Protein AF-A0A3G1LSN2-F1 (afdb_monomer)

Organism: NCBI:txid155295

pLDDT: mean 94.4, std 4.69, range [70.81, 98.75]

Secondary structure (DSSP, 8-state):
--EEEEETTBSTTBSPTT-TT-GGG--EEE-----HHHHHH---HHHHHHHHH-EEEPPTTTHHHHHHHHHHHHHHTT--EEEEE-GGGGGGG-TTTT-HHHHHHHHHHHHHHHHHHH-TT--EEE-S--SHHHH-

Mean predicted aligned error: 3.01 Å

Solvent-accessible surface area (backbone atoms only — not comparable to full-atom values): 7344 Å² total; per-residue (Å²): 137,46,69,48,78,38,29,65,54,48,39,98,55,26,40,71,53,83,37,92,94,48,58,85,34,53,30,39,78,42,55,52,54,80,50,74,70,49,56,75,75,58,75,49,72,68,58,55,48,31,46,72,72,30,28,13,38,49,32,64,95,28,39,37,59,54,44,33,55,54,39,44,52,42,32,74,72,69,39,46,28,35,35,40,25,62,42,34,57,45,59,30,54,12,78,97,47,79,32,34,66,49,40,43,51,40,50,50,54,24,47,53,53,24,35,63,71,44,18,94,81,51,34,67,42,87,32,61,66,78,30,71,82,70,76,106

Nearest PDB structures (foldseek):
  7exh-assembly2_A  TM=9.481E-01  e=7.515E-17  Arabidopsis thaliana
  7exr-assembly1_B  TM=9.492E-01  e=7.515E-17  Arabidopsis thaliana
  7exg-assembly1_B  TM=9.430E-01  e=1.987E-16  Arabidopsis thaliana
  7exf-assembly1_B  TM=9.464E-01  e=3.560E-16  Arabidopsis thaliana
  7exf-assembly2_A  TM=9.489E-01  e=1.920E-15  Arabidopsis thaliana

Radius of gyration: 14.69 Å; Cα contacts (8 Å, |Δi|>4): 225; chains: 1; bounding box: 40×30×38 Å

Foldseek 3Di:
DAAAEAELQGHLQHDDPPDPPCVQQVWDFFAFDDDPVCCVPPDDPSNVVCNVPGGGHRQLVRLLVVLLVVLQVCLVVVHQYYEYEPLQRLQRRQPPQVHSLRSSVSSVVSNQVSLVVRHVVSHYHYYPQPHPNSVD

InterPro domains:
  IPR008811 Glycosyl hydrolases 36 [PF05691] (2-136)
  IPR008811 Glycosyl hydrolases 36 [PTHR31268] (2-136)
  IPR017853 Glycoside hydrolase superfamily [SSF51445] (2-134)

Structure (mmCIF, N/CA/C/O backbone):
data_AF-A0A3G1LSN2-F1
#
_entry.id   AF-A0A3G1LSN2-F1
#
loop_
_atom_site.group_PDB
_atom_site.id
_atom_site.type_symbol
_atom_site.label_atom_id
_atom_site.label_alt_id
_atom_site.label_comp_id
_atom_site.label_asym_id
_atom_site.label_entity_id
_atom_site.label_seq_id
_atom_site.pdbx_PDB_ins_code
_atom_site.Cartn_x
_atom_site.Cartn_y
_atom_site.Cartn_z
_atom_site.occupancy
_atom_site.B_iso_or_equiv
_atom_site.auth_seq_id
_atom_site.auth_comp_id
_atom_site.auth_asym_id
_atom_site.auth_atom_id
_atom_site.pdbx_PDB_model_num
ATOM 1 N N . PHE A 1 1 ? -3.884 1.947 23.517 1.00 87.81 1 PHE A N 1
ATOM 2 C CA . PHE A 1 1 ? -3.630 2.132 22.086 1.00 87.81 1 PHE A CA 1
ATOM 3 C C . PHE A 1 1 ? -3.075 0.852 21.486 1.00 87.81 1 PHE A C 1
ATOM 5 O O . PHE A 1 1 ? -2.044 0.370 21.947 1.00 87.81 1 PHE A O 1
ATOM 12 N N . VAL A 1 2 ? -3.776 0.294 20.505 1.00 97.19 2 VAL A N 1
ATOM 13 C CA . VAL A 1 2 ? -3.428 -0.903 19.737 1.00 97.19 2 VAL A CA 1
ATOM 14 C C . VAL A 1 2 ? -3.165 -0.477 18.300 1.00 97.19 2 VAL A C 1
ATOM 16 O O . VAL A 1 2 ? -4.030 0.114 17.661 1.00 97.19 2 VAL A O 1
ATOM 19 N N . TYR A 1 3 ? -1.966 -0.776 17.802 1.00 98.31 3 TYR A N 1
ATOM 20 C CA . TYR A 1 3 ? -1.557 -0.469 16.433 1.00 98.31 3 TYR A CA 1
ATOM 21 C C . TYR A 1 3 ? -1.280 -1.763 15.678 1.00 98.31 3 TYR A C 1
ATOM 23 O O . TYR A 1 3 ? -0.638 -2.669 16.213 1.00 98.31 3 TYR A O 1
ATOM 31 N N . VAL A 1 4 ? -1.735 -1.836 14.429 1.00 98.19 4 VAL A N 1
ATOM 32 C CA . VAL A 1 4 ? -1.519 -3.003 13.562 1.00 98.19 4 VAL A CA 1
ATOM 33 C C . VAL A 1 4 ? -0.529 -2.671 12.455 1.00 98.19 4 VAL A C 1
ATOM 35 O O . VAL A 1 4 ? -0.559 -1.598 11.859 1.00 98.19 4 VAL A O 1
ATOM 38 N N . TRP A 1 5 ? 0.377 -3.606 12.193 1.00 98.12 5 TRP A N 1
ATOM 39 C CA . TRP A 1 5 ? 1.383 -3.481 11.149 1.00 98.12 5 TRP A CA 1
ATOM 40 C C . TRP A 1 5 ? 0.830 -3.902 9.785 1.00 98.12 5 TRP A C 1
ATOM 42 O O . TRP A 1 5 ? 0.158 -4.929 9.682 1.00 98.12 5 TRP A O 1
ATOM 52 N N . HIS A 1 6 ? 1.180 -3.163 8.736 1.00 98.19 6 HIS A N 1
ATOM 53 C CA . HIS A 1 6 ? 1.097 -3.636 7.356 1.00 98.19 6 HIS A CA 1
ATOM 54 C C . HIS A 1 6 ? 2.201 -2.995 6.500 1.00 98.19 6 HIS A C 1
ATOM 56 O O . HIS A 1 6 ? 2.739 -1.943 6.846 1.00 98.19 6 HIS A O 1
ATOM 62 N N . ALA A 1 7 ? 2.538 -3.613 5.367 1.00 97.56 7 ALA A N 1
ATOM 63 C CA . ALA A 1 7 ? 3.430 -2.993 4.387 1.00 97.56 7 ALA A CA 1
ATOM 64 C C . ALA A 1 7 ? 2.651 -1.973 3.542 1.00 97.56 7 ALA A C 1
ATOM 66 O O . ALA A 1 7 ? 1.434 -2.100 3.382 1.00 97.56 7 ALA A O 1
ATOM 67 N N . LEU A 1 8 ? 3.329 -0.994 2.940 1.00 97.12 8 LEU A N 1
ATOM 68 C CA . LEU A 1 8 ? 2.676 -0.004 2.077 1.00 97.12 8 LEU A CA 1
ATOM 69 C C . LEU A 1 8 ? 1.890 -0.677 0.939 1.00 97.12 8 LEU A C 1
ATOM 71 O O . LEU A 1 8 ? 0.746 -0.321 0.683 1.00 97.12 8 LEU A O 1
ATOM 75 N N . ALA A 1 9 ? 2.444 -1.715 0.314 1.00 95.75 9 ALA A N 1
ATOM 76 C CA . ALA A 1 9 ? 1.768 -2.469 -0.746 1.00 95.75 9 ALA A CA 1
ATOM 77 C C . ALA A 1 9 ? 0.694 -3.467 -0.250 1.00 95.75 9 ALA A C 1
ATOM 79 O O . ALA A 1 9 ? 0.133 -4.206 -1.055 1.00 95.75 9 ALA A O 1
ATOM 80 N N . GLY A 1 10 ? 0.415 -3.523 1.056 1.00 94.31 10 GLY A N 1
ATOM 81 C CA . GLY A 1 10 ? -0.469 -4.498 1.699 1.00 94.31 10 GLY A CA 1
ATOM 82 C C . GLY A 1 10 ? 0.305 -5.403 2.656 1.00 94.31 10 GLY A C 1
ATOM 83 O O . GLY A 1 10 ? 0.407 -5.113 3.844 1.00 94.31 10 GLY A O 1
ATOM 84 N N . TYR A 1 11 ? 0.893 -6.485 2.149 1.00 93.75 11 TYR A N 1
ATOM 85 C CA . TYR A 1 11 ? 1.838 -7.330 2.897 1.00 93.75 11 TYR A CA 1
ATOM 86 C C . TYR A 1 11 ? 3.191 -7.381 2.171 1.00 93.75 11 TYR A C 1
ATOM 88 O O . TYR A 1 11 ? 3.369 -6.689 1.170 1.00 93.75 11 TYR A O 1
ATOM 96 N N . TRP A 1 12 ? 4.144 -8.197 2.633 1.00 93.00 12 TRP A N 1
ATOM 97 C CA . TRP A 1 12 ? 5.486 -8.298 2.032 1.00 93.00 12 TRP A CA 1
ATOM 98 C C . TRP A 1 12 ? 5.483 -8.520 0.509 1.00 93.00 12 TRP A C 1
ATOM 100 O O . TRP A 1 12 ? 6.280 -7.915 -0.196 1.00 93.00 12 TRP A O 1
ATOM 110 N N . GLY A 1 13 ? 4.568 -9.353 0.002 1.00 94.50 13 GLY A N 1
ATOM 111 C CA . GLY A 1 13 ? 4.394 -9.612 -1.436 1.00 94.50 13 GLY A CA 1
ATOM 112 C C . GLY A 1 13 ? 3.288 -8.787 -2.102 1.00 94.50 13 GLY A C 1
ATOM 113 O O . GLY A 1 13 ? 2.932 -9.059 -3.246 1.00 94.50 13 GLY A O 1
ATOM 114 N N . GLY A 1 14 ? 2.710 -7.816 -1.396 1.00 96.00 14 GLY A N 1
ATOM 115 C CA . GLY A 1 14 ? 1.574 -7.030 -1.866 1.00 96.00 14 GLY A CA 1
ATOM 116 C C . GLY A 1 14 ? 0.233 -7.776 -1.848 1.00 96.00 14 GLY A C 1
ATOM 117 O O . GLY A 1 14 ? 0.033 -8.718 -1.077 1.00 96.00 14 GLY A O 1
ATOM 118 N N . VAL A 1 15 ? -0.705 -7.330 -2.686 1.00 96.81 15 VAL A N 1
ATOM 119 C CA . VAL A 1 15 ? -2.056 -7.898 -2.821 1.00 96.81 15 VAL A CA 1
ATOM 120 C C . VAL A 1 15 ? -2.088 -8.894 -3.973 1.00 96.81 15 VAL A C 1
ATOM 122 O O . VAL A 1 15 ? -1.805 -8.538 -5.116 1.00 96.81 15 VAL A O 1
ATOM 125 N N . LYS A 1 16 ? -2.478 -10.140 -3.687 1.00 95.44 16 LYS A N 1
ATOM 126 C CA . LYS A 1 16 ? -2.527 -11.223 -4.677 1.00 95.44 16 LYS A CA 1
ATOM 127 C C . LYS A 1 16 ? -3.412 -10.842 -5.883 1.00 95.44 16 LYS A C 1
ATOM 129 O O . LYS A 1 16 ? -4.610 -10.629 -5.693 1.00 95.44 16 LYS A O 1
ATOM 134 N N . PRO A 1 17 ? -2.863 -10.816 -7.112 1.00 95.25 17 PRO A N 1
ATOM 135 C CA . PRO A 1 17 ? -3.650 -10.609 -8.325 1.00 95.25 17 PRO A CA 1
ATOM 136 C C . PRO A 1 17 ? -4.704 -11.697 -8.527 1.00 95.25 17 PRO A C 1
ATOM 138 O O . PRO A 1 17 ? -4.456 -12.869 -8.229 1.00 95.25 17 PRO A O 1
ATOM 141 N N . ALA A 1 18 ? -5.866 -11.305 -9.055 1.00 89.44 18 ALA A N 1
ATOM 142 C CA . ALA A 1 18 ? -6.985 -12.199 -9.373 1.00 89.44 18 ALA A CA 1
ATOM 143 C C . ALA A 1 18 ? -7.439 -13.101 -8.203 1.00 89.44 18 ALA A C 1
ATOM 145 O O . ALA A 1 18 ? -7.956 -14.201 -8.413 1.00 89.44 18 ALA A O 1
ATOM 146 N N . ALA A 1 19 ? -7.222 -12.667 -6.957 1.00 92.62 19 ALA A N 1
ATOM 147 C CA . ALA A 1 19 ? -7.825 -13.319 -5.806 1.00 92.62 19 ALA A CA 1
ATOM 148 C C . ALA A 1 19 ? -9.337 -13.055 -5.802 1.00 92.62 19 ALA A C 1
ATOM 150 O O . ALA A 1 19 ? -9.770 -11.925 -6.027 1.00 92.62 19 ALA A O 1
ATOM 151 N N . ALA A 1 20 ? -10.121 -14.102 -5.535 1.00 94.56 20 ALA A N 1
ATOM 152 C CA . ALA A 1 20 ? -11.575 -14.012 -5.505 1.00 94.56 20 ALA A CA 1
ATOM 153 C C . ALA A 1 20 ? -12.034 -12.943 -4.499 1.00 94.56 20 ALA A C 1
ATOM 155 O O . ALA A 1 20 ? -11.664 -13.003 -3.324 1.00 94.56 20 ALA A O 1
ATOM 156 N N . GLY A 1 21 ? -12.833 -11.981 -4.960 1.00 92.69 21 GLY A N 1
ATOM 157 C CA . GLY A 1 21 ? -13.339 -10.870 -4.149 1.00 92.69 21 GLY A CA 1
ATOM 158 C C . GLY A 1 21 ? -12.361 -9.704 -3.965 1.00 92.69 21 GLY A C 1
ATOM 159 O O . GLY A 1 21 ? -12.647 -8.805 -3.180 1.00 92.69 21 GLY A O 1
ATOM 160 N N . MET A 1 22 ? -11.213 -9.713 -4.647 1.00 94.00 22 MET A N 1
ATOM 161 C CA . MET A 1 22 ? -10.220 -8.626 -4.640 1.00 94.00 22 MET A CA 1
ATOM 162 C C . MET A 1 22 ? -10.015 -8.007 -6.031 1.00 94.00 22 MET A C 1
ATOM 164 O O . MET A 1 22 ? -9.107 -7.199 -6.233 1.00 94.00 22 MET A O 1
ATOM 168 N N . GLU A 1 23 ? -10.847 -8.369 -7.010 1.00 94.75 23 GLU A N 1
ATOM 169 C CA . GLU A 1 23 ? -10.726 -7.932 -8.403 1.00 94.75 23 GLU A CA 1
ATOM 170 C C . GLU A 1 23 ? -10.871 -6.410 -8.541 1.00 94.75 23 GLU A C 1
ATOM 172 O O . GLU A 1 23 ? -10.256 -5.796 -9.412 1.00 94.75 23 GLU A O 1
ATOM 177 N N . HIS A 1 24 ? -11.642 -5.772 -7.655 1.00 95.12 24 HIS A N 1
ATOM 178 C CA . HIS A 1 24 ? -11.884 -4.326 -7.668 1.00 95.12 24 HIS A CA 1
ATOM 179 C C . HIS A 1 24 ? -10.654 -3.483 -7.318 1.00 95.12 24 HIS A C 1
ATOM 181 O O . HIS A 1 24 ? -10.652 -2.278 -7.601 1.00 95.12 24 HIS A O 1
ATOM 187 N N . TYR A 1 25 ? -9.614 -4.092 -6.742 1.00 96.25 25 TYR A N 1
ATOM 188 C CA . TYR A 1 25 ? -8.336 -3.428 -6.494 1.00 96.25 25 TYR A CA 1
ATOM 189 C C . TYR A 1 25 ? -7.441 -3.358 -7.733 1.00 96.25 25 TYR A C 1
ATOM 191 O O . TYR A 1 25 ? -6.507 -2.557 -7.740 1.00 96.25 25 TYR A O 1
ATOM 199 N N . ASP A 1 26 ? -7.731 -4.140 -8.779 1.00 96.56 26 ASP A N 1
ATOM 200 C CA . ASP A 1 26 ? -6.948 -4.154 -10.022 1.00 96.56 26 ASP A CA 1
ATOM 201 C C . ASP A 1 26 ? -5.445 -4.354 -9.743 1.00 96.56 26 ASP A C 1
ATOM 203 O O . ASP A 1 26 ? -4.591 -3.593 -10.198 1.00 96.56 26 ASP A O 1
ATOM 207 N N . SER A 1 27 ? -5.120 -5.322 -8.876 1.00 96.88 27 SER A N 1
ATOM 208 C CA . SER A 1 27 ? -3.733 -5.614 -8.533 1.00 96.88 27 SER A CA 1
ATOM 209 C C . SER A 1 27 ? -3.040 -6.394 -9.648 1.00 96.88 27 SER A C 1
ATOM 211 O O . SER A 1 27 ? -3.582 -7.356 -10.197 1.00 96.88 27 SER A O 1
ATOM 213 N N . ALA A 1 28 ? -1.808 -6.002 -9.955 1.00 96.75 28 ALA A N 1
ATOM 214 C CA . ALA A 1 28 ? -0.968 -6.641 -10.960 1.00 96.75 28 ALA A CA 1
ATOM 215 C C . ALA A 1 28 ? 0.430 -6.905 -10.399 1.00 96.75 28 ALA A C 1
ATOM 217 O O . ALA A 1 28 ? 0.874 -6.232 -9.470 1.00 96.75 28 ALA A O 1
ATOM 218 N N . LEU A 1 29 ? 1.138 -7.885 -10.965 1.00 97.00 29 LEU A N 1
ATOM 219 C CA . LEU A 1 29 ? 2.546 -8.073 -10.630 1.00 97.00 29 LEU A CA 1
ATOM 220 C C . LEU A 1 29 ? 3.361 -6.902 -11.178 1.00 97.00 29 LEU A C 1
ATOM 222 O O . LEU A 1 29 ? 3.358 -6.637 -12.380 1.00 97.00 29 LEU A O 1
ATOM 226 N N . ALA A 1 30 ? 4.073 -6.233 -10.283 1.00 96.19 30 ALA A N 1
ATOM 227 C CA . ALA A 1 30 ? 5.074 -5.234 -10.596 1.00 96.19 30 ALA A CA 1
ATOM 228 C C . ALA A 1 30 ? 6.434 -5.716 -10.086 1.00 96.19 30 ALA A C 1
ATOM 230 O O . ALA A 1 30 ? 6.528 -6.348 -9.035 1.00 96.19 30 ALA A O 1
ATOM 231 N N . TYR A 1 31 ? 7.486 -5.430 -10.842 1.00 95.94 31 TYR A N 1
ATOM 232 C CA . TYR A 1 31 ? 8.828 -5.937 -10.573 1.00 95.94 31 TYR A CA 1
ATOM 233 C C . TYR A 1 31 ? 9.718 -4.766 -10.148 1.00 95.94 31 TYR A C 1
ATOM 235 O O . TYR A 1 31 ? 9.985 -3.894 -10.981 1.00 95.94 31 TYR A O 1
ATOM 243 N N . PRO A 1 32 ? 10.130 -4.700 -8.867 1.00 94.25 32 PRO A N 1
ATOM 244 C CA . PRO A 1 32 ? 11.028 -3.669 -8.365 1.00 94.25 32 PRO A CA 1
ATOM 245 C C . PRO A 1 32 ? 12.295 -3.535 -9.208 1.00 94.25 32 PRO A C 1
ATOM 247 O O . PRO A 1 32 ? 12.992 -4.518 -9.453 1.00 94.25 32 PRO A O 1
ATOM 250 N N . VAL A 1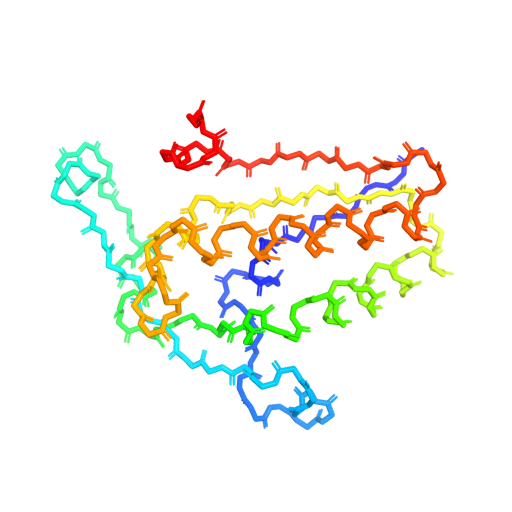 33 ? 12.631 -2.306 -9.598 1.00 91.62 33 VAL A N 1
ATOM 251 C CA . VAL A 1 33 ? 13.924 -1.986 -10.214 1.00 91.62 33 VAL A CA 1
ATOM 252 C C . VAL A 1 33 ? 14.739 -1.141 -9.243 1.00 91.62 33 VAL A C 1
ATOM 254 O O . VAL A 1 33 ? 14.407 0.014 -8.973 1.00 91.62 33 VAL A O 1
ATOM 257 N N . GLN A 1 34 ? 15.812 -1.720 -8.708 1.00 89.31 34 GLN A N 1
ATOM 258 C CA . GLN A 1 34 ? 16.716 -1.023 -7.795 1.00 89.31 34 GLN A CA 1
ATOM 259 C C . GLN A 1 34 ? 17.701 -0.131 -8.553 1.00 89.31 34 GLN A C 1
ATOM 261 O O . GLN A 1 34 ? 18.172 -0.466 -9.641 1.00 89.31 34 GLN A O 1
ATOM 266 N N . SER A 1 35 ? 18.043 1.014 -7.960 1.00 88.81 35 SER A N 1
ATOM 267 C CA . SER A 1 35 ? 19.064 1.895 -8.523 1.00 88.81 35 SER A CA 1
ATOM 268 C C . SER A 1 35 ? 20.470 1.313 -8.307 1.00 88.81 35 SER A C 1
ATOM 270 O O . SER A 1 35 ? 20.705 0.629 -7.305 1.00 88.81 35 SER A O 1
ATOM 272 N N . PRO A 1 36 ? 21.449 1.634 -9.177 1.00 90.69 36 PRO A N 1
ATOM 273 C CA . PRO A 1 36 ? 22.838 1.218 -8.972 1.00 90.69 36 PRO A CA 1
ATOM 274 C C . PRO A 1 36 ? 23.407 1.663 -7.617 1.00 90.69 36 PRO A C 1
ATOM 276 O O . PRO A 1 36 ? 24.191 0.943 -7.006 1.00 90.69 36 PRO A O 1
ATOM 279 N N . GLY A 1 37 ? 22.980 2.833 -7.127 1.00 89.69 37 GLY A N 1
ATOM 280 C CA . GLY A 1 37 ? 23.385 3.352 -5.822 1.00 89.69 37 GLY A CA 1
ATOM 281 C C . GLY A 1 37 ? 22.889 2.489 -4.662 1.00 89.69 37 GLY A C 1
ATOM 282 O O . GLY A 1 37 ? 23.666 2.201 -3.756 1.00 89.69 37 GLY A O 1
ATOM 283 N N . VAL A 1 38 ? 21.633 2.028 -4.699 1.00 88.50 38 VAL A N 1
ATOM 284 C CA . VAL A 1 38 ? 21.096 1.119 -3.671 1.00 88.50 38 VAL A CA 1
ATOM 285 C C . VAL A 1 38 ? 21.821 -0.223 -3.721 1.00 88.50 38 VAL A C 1
ATOM 287 O O . VAL A 1 38 ? 22.322 -0.670 -2.694 1.00 88.50 38 VAL A O 1
ATOM 290 N N . MET A 1 39 ? 21.973 -0.813 -4.910 1.00 89.56 39 MET A N 1
ATOM 291 C CA . MET A 1 39 ? 22.656 -2.105 -5.078 1.00 89.56 39 MET A CA 1
ATOM 292 C C . MET A 1 39 ? 24.106 -2.090 -4.580 1.00 89.56 39 MET A C 1
ATOM 294 O O . MET A 1 39 ? 24.576 -3.080 -4.025 1.00 89.56 39 MET A O 1
ATOM 298 N N . GLY A 1 40 ? 24.819 -0.973 -4.757 1.00 91.31 40 GLY A N 1
ATOM 299 C CA . GLY A 1 40 ? 26.205 -0.832 -4.306 1.00 91.31 40 GLY A CA 1
ATOM 300 C C . GLY A 1 40 ? 26.376 -0.644 -2.794 1.00 91.31 40 GLY A C 1
ATOM 301 O O . GLY A 1 40 ? 27.461 -0.908 -2.285 1.00 91.31 40 GLY A O 1
ATOM 302 N N . ASN A 1 41 ? 25.339 -0.192 -2.079 1.00 90.12 41 ASN A N 1
ATOM 303 C CA . ASN A 1 41 ? 25.423 0.122 -0.646 1.00 90.12 41 ASN A CA 1
ATOM 304 C C . ASN A 1 41 ? 24.672 -0.876 0.242 1.00 90.12 41 ASN A C 1
ATOM 306 O O . ASN A 1 41 ? 25.112 -1.153 1.355 1.00 90.12 41 ASN A O 1
ATOM 310 N N . GLN A 1 42 ? 23.541 -1.402 -0.227 1.00 83.88 42 GLN A N 1
ATOM 311 C CA . GLN A 1 42 ? 22.687 -2.304 0.536 1.00 83.88 42 GLN A CA 1
ATOM 312 C C . GLN A 1 42 ? 22.071 -3.365 -0.389 1.00 83.88 42 GLN A C 1
ATOM 314 O O . GLN A 1 42 ? 20.909 -3.244 -0.788 1.00 83.88 42 GLN A O 1
ATOM 319 N N . PRO A 1 43 ? 22.836 -4.410 -0.745 1.00 83.19 43 PRO A N 1
ATOM 320 C CA . PRO A 1 43 ? 22.258 -5.598 -1.357 1.00 83.19 43 PRO A CA 1
ATOM 321 C C . PRO A 1 43 ? 21.280 -6.256 -0.373 1.00 83.19 43 PRO A C 1
ATOM 323 O O . PRO A 1 43 ? 21.587 -6.407 0.811 1.00 83.19 43 PRO A O 1
ATOM 326 N N . ASP A 1 44 ? 20.098 -6.631 -0.860 1.00 86.25 44 ASP A N 1
ATOM 327 C CA . ASP A 1 44 ? 19.014 -7.171 -0.039 1.00 86.25 44 ASP A CA 1
ATOM 328 C C . ASP A 1 44 ? 18.351 -8.358 -0.747 1.00 86.25 44 ASP A C 1
ATOM 330 O O . ASP A 1 44 ? 17.734 -8.210 -1.802 1.00 86.25 44 ASP A O 1
ATOM 334 N N . ILE A 1 45 ? 18.434 -9.534 -0.122 1.00 90.06 45 ILE A N 1
ATOM 335 C CA . ILE A 1 45 ? 17.857 -10.780 -0.640 1.00 90.06 45 ILE A CA 1
ATOM 336 C C . ILE A 1 45 ? 16.335 -10.701 -0.813 1.00 90.06 45 ILE A C 1
ATOM 338 O O . ILE A 1 45 ? 15.765 -11.381 -1.668 1.00 90.06 45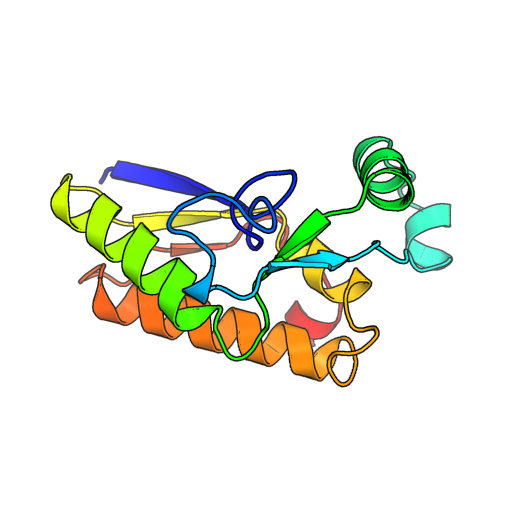 ILE A O 1
ATOM 342 N N . VAL A 1 46 ? 15.653 -9.876 -0.012 1.00 89.31 46 VAL A N 1
ATOM 343 C CA . VAL A 1 46 ? 14.206 -9.671 -0.139 1.00 89.31 46 VAL A CA 1
ATOM 344 C C . VAL A 1 46 ? 13.903 -8.931 -1.436 1.00 89.31 46 VAL A C 1
ATOM 346 O O . VAL A 1 46 ? 12.979 -9.309 -2.154 1.00 89.31 46 VAL A O 1
ATOM 349 N N . MET A 1 47 ? 14.711 -7.927 -1.776 1.00 90.94 47 MET A N 1
ATOM 350 C CA . MET A 1 47 ? 14.564 -7.190 -3.027 1.00 90.94 47 MET A CA 1
ATOM 351 C C . MET A 1 47 ? 14.896 -8.059 -4.241 1.00 90.94 47 MET A C 1
ATOM 353 O O . MET A 1 47 ? 14.132 -8.043 -5.205 1.00 90.94 47 MET A O 1
ATOM 357 N N . ASP A 1 48 ? 15.948 -8.881 -4.164 1.00 91.12 48 ASP A N 1
ATOM 358 C CA . ASP A 1 48 ? 16.283 -9.853 -5.215 1.00 91.12 48 ASP A CA 1
ATOM 359 C C . ASP A 1 48 ? 15.118 -10.826 -5.464 1.00 91.12 48 ASP A C 1
ATOM 361 O O . ASP A 1 48 ? 14.728 -11.082 -6.606 1.00 91.12 48 ASP A O 1
ATOM 365 N N . SER A 1 49 ? 14.505 -11.330 -4.389 1.00 93.44 49 SER A N 1
ATOM 366 C CA . SER A 1 49 ? 13.335 -12.210 -4.464 1.00 93.44 49 SER A CA 1
ATOM 367 C C . SER A 1 49 ? 12.141 -11.524 -5.137 1.00 93.44 49 SER A C 1
ATOM 369 O O . SER A 1 49 ? 11.526 -12.091 -6.043 1.00 93.44 49 SER A O 1
ATOM 371 N N . LEU A 1 50 ? 11.833 -10.278 -4.760 1.00 94.44 50 LEU A N 1
ATOM 372 C CA . LEU A 1 50 ? 10.737 -9.514 -5.364 1.00 94.44 50 LEU A CA 1
ATOM 373 C C . LEU A 1 50 ? 11.014 -9.133 -6.824 1.00 94.44 50 LEU A C 1
ATOM 375 O O . LEU A 1 50 ? 10.077 -9.084 -7.619 1.00 94.44 50 LEU A O 1
ATOM 379 N N . ALA A 1 51 ? 12.271 -8.906 -7.208 1.00 92.88 51 ALA A N 1
ATOM 380 C CA . ALA A 1 51 ? 12.645 -8.652 -8.599 1.00 92.88 51 ALA A CA 1
ATOM 381 C C . ALA A 1 51 ? 12.401 -9.876 -9.502 1.00 92.88 51 ALA A C 1
ATOM 383 O O . ALA A 1 51 ? 12.094 -9.716 -10.682 1.00 92.88 51 ALA A O 1
ATOM 384 N N . VAL A 1 52 ? 12.487 -11.093 -8.952 1.00 94.19 52 VAL A N 1
ATOM 385 C CA . VAL A 1 52 ? 12.220 -12.346 -9.679 1.00 94.19 52 VAL A CA 1
ATOM 386 C C . VAL A 1 52 ? 10.737 -12.720 -9.648 1.00 94.19 52 VAL A C 1
ATOM 388 O O . VAL A 1 52 ? 10.162 -13.083 -10.675 1.00 94.19 52 VAL A O 1
ATOM 391 N N . HIS A 1 53 ? 10.103 -12.657 -8.476 1.00 94.81 53 HIS A N 1
ATOM 392 C CA . HIS A 1 53 ? 8.742 -13.163 -8.272 1.00 94.81 53 HIS A CA 1
ATOM 393 C C . HIS A 1 53 ? 7.648 -12.112 -8.479 1.00 94.81 53 HIS A C 1
ATOM 395 O O . HIS A 1 53 ? 6.496 -12.467 -8.733 1.00 94.81 53 HIS A O 1
ATOM 401 N N . GLY A 1 54 ? 8.010 -10.833 -8.429 1.00 95.19 54 GLY A N 1
ATOM 402 C CA . GLY A 1 54 ? 7.083 -9.717 -8.494 1.00 95.19 54 GLY A CA 1
ATOM 403 C C . GLY A 1 54 ? 6.382 -9.448 -7.164 1.00 95.19 54 GLY A C 1
ATOM 404 O O . GLY A 1 54 ? 6.295 -10.289 -6.268 1.00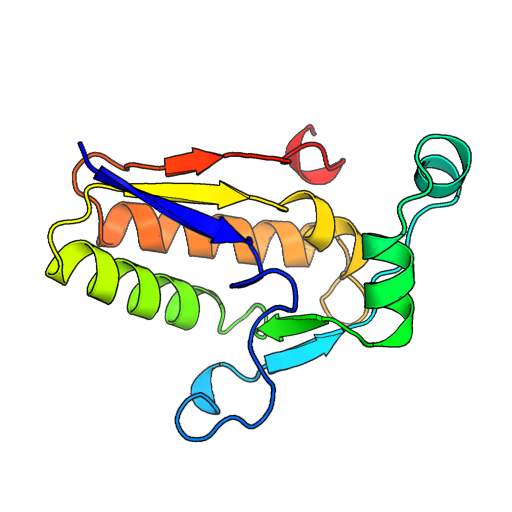 95.19 54 GLY A O 1
ATOM 405 N N . LEU A 1 55 ? 5.854 -8.236 -7.063 1.00 96.44 55 LEU A N 1
ATOM 406 C CA . LEU A 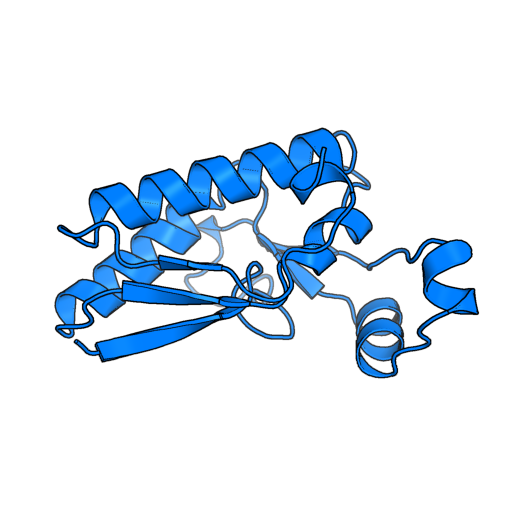1 55 ? 5.032 -7.744 -5.970 1.00 96.44 55 LEU A CA 1
ATOM 407 C C . LEU A 1 55 ? 3.634 -7.427 -6.507 1.00 96.44 55 LEU A C 1
ATOM 409 O O . LEU A 1 55 ? 3.492 -6.792 -7.549 1.00 96.44 55 LEU A O 1
ATOM 413 N N . GLY A 1 56 ? 2.596 -7.860 -5.794 1.00 97.25 56 GLY A N 1
ATOM 414 C CA . GLY A 1 56 ? 1.205 -7.552 -6.114 1.00 97.25 56 GLY A CA 1
ATOM 415 C C . GLY A 1 56 ? 0.878 -6.088 -5.829 1.00 97.25 56 GLY A C 1
ATOM 416 O O . GLY A 1 56 ? 0.515 -5.726 -4.710 1.00 97.25 56 GLY A O 1
ATOM 417 N N . LEU A 1 57 ? 1.016 -5.236 -6.837 1.00 97.81 57 LEU A N 1
ATOM 418 C CA . LEU A 1 57 ? 0.791 -3.803 -6.737 1.00 97.81 57 LEU A CA 1
ATOM 419 C C . LEU A 1 57 ? -0.669 -3.483 -7.057 1.00 97.81 57 LEU A C 1
ATOM 421 O O . LEU A 1 57 ? -1.131 -3.720 -8.171 1.00 97.81 57 LEU A O 1
ATOM 425 N N . VAL A 1 58 ? -1.392 -2.925 -6.088 1.00 98.06 58 VAL A N 1
ATOM 426 C CA . VAL A 1 58 ? -2.732 -2.356 -6.302 1.00 98.06 58 VAL A CA 1
ATOM 427 C C . VAL A 1 58 ? -2.633 -1.174 -7.268 1.00 98.06 58 VAL A C 1
ATOM 429 O O . VAL A 1 58 ? -1.763 -0.318 -7.117 1.00 98.06 58 VAL A O 1
ATOM 432 N N . HIS A 1 59 ? -3.528 -1.077 -8.253 1.00 97.00 59 HIS A N 1
ATOM 433 C CA . HIS A 1 59 ? -3.471 0.033 -9.203 1.00 97.00 59 HIS A CA 1
ATOM 434 C C . HIS A 1 59 ? -3.539 1.391 -8.454 1.00 97.00 59 HIS A C 1
ATOM 436 O O . HIS A 1 59 ? -4.440 1.580 -7.632 1.00 97.00 59 HIS A O 1
ATOM 442 N N . PRO A 1 60 ? -2.691 2.402 -8.759 1.00 96.75 60 PRO A N 1
ATOM 443 C CA . PRO A 1 60 ? -2.631 3.657 -7.989 1.00 96.75 60 PRO A CA 1
ATOM 444 C C . PRO A 1 60 ? -3.976 4.392 -7.840 1.00 96.75 60 PRO A C 1
ATOM 446 O O . PRO A 1 60 ? -4.292 4.932 -6.790 1.00 96.75 60 PRO A O 1
ATOM 449 N N . ARG A 1 61 ? -4.829 4.356 -8.871 1.00 96.81 61 ARG A N 1
ATOM 450 C CA . ARG A 1 61 ? -6.211 4.893 -8.829 1.00 96.81 61 ARG A CA 1
ATOM 451 C C . ARG A 1 61 ? -7.198 4.127 -7.929 1.00 96.81 61 ARG A C 1
ATOM 453 O O . ARG A 1 61 ? -8.314 4.598 -7.734 1.00 96.81 61 ARG A O 1
ATOM 460 N N . LYS A 1 62 ? -6.843 2.935 -7.452 1.00 97.69 62 LYS A N 1
ATOM 461 C CA . LYS A 1 62 ? -7.688 2.041 -6.642 1.00 97.69 62 LYS A CA 1
ATOM 462 C C . LYS A 1 62 ? -7.162 1.859 -5.218 1.00 97.69 62 LYS A C 1
ATOM 464 O O . LYS A 1 62 ? -7.898 1.367 -4.369 1.00 97.69 62 LYS A O 1
ATOM 469 N N . VAL A 1 63 ? -5.935 2.302 -4.933 1.00 97.88 63 VAL A N 1
ATOM 470 C CA . VAL A 1 63 ? -5.263 2.064 -3.648 1.00 97.88 63 VAL A CA 1
ATOM 471 C C . VAL A 1 63 ? -5.984 2.687 -2.446 1.00 97.88 63 VAL A C 1
ATOM 473 O O . VAL A 1 63 ? -5.981 2.098 -1.370 1.00 97.88 63 VAL A O 1
ATOM 476 N N . PHE A 1 64 ? -6.705 3.799 -2.629 1.00 98.50 64 PHE A N 1
ATOM 477 C CA . PHE A 1 64 ? -7.564 4.340 -1.569 1.00 98.50 64 PHE A CA 1
ATOM 478 C C . PHE A 1 64 ? -8.646 3.349 -1.133 1.00 98.50 64 PHE A C 1
ATOM 480 O O . PHE A 1 64 ? -8.874 3.200 0.062 1.00 98.50 64 PHE A O 1
ATOM 487 N N . ASN A 1 65 ? -9.290 2.645 -2.070 1.00 98.12 65 ASN A N 1
ATOM 488 C CA . ASN A 1 65 ? -10.321 1.665 -1.723 1.00 98.12 65 ASN A CA 1
ATOM 489 C C . ASN A 1 65 ? -9.718 0.518 -0.911 1.00 98.12 65 ASN A C 1
ATOM 491 O O . ASN A 1 65 ? -10.281 0.135 0.108 1.00 98.12 65 ASN A O 1
ATOM 495 N N . PHE A 1 66 ? -8.540 0.039 -1.322 1.00 98.25 66 PHE A N 1
ATOM 496 C CA . PHE A 1 66 ? -7.801 -0.986 -0.591 1.00 98.25 66 PHE A CA 1
ATOM 497 C C . PHE A 1 66 ? -7.492 -0.558 0.850 1.00 98.25 66 PHE A C 1
ATOM 499 O O . PHE A 1 66 ? -7.875 -1.258 1.788 1.00 98.25 66 PHE A O 1
ATOM 506 N N . TYR A 1 67 ? -6.859 0.604 1.048 1.00 98.62 67 TYR A N 1
ATOM 507 C CA . TYR A 1 67 ? -6.555 1.070 2.401 1.00 98.62 67 TYR A CA 1
ATOM 508 C C . TYR A 1 67 ? -7.810 1.350 3.212 1.00 98.62 67 TYR A C 1
ATOM 510 O O . TYR A 1 67 ? -7.879 0.970 4.373 1.00 98.62 6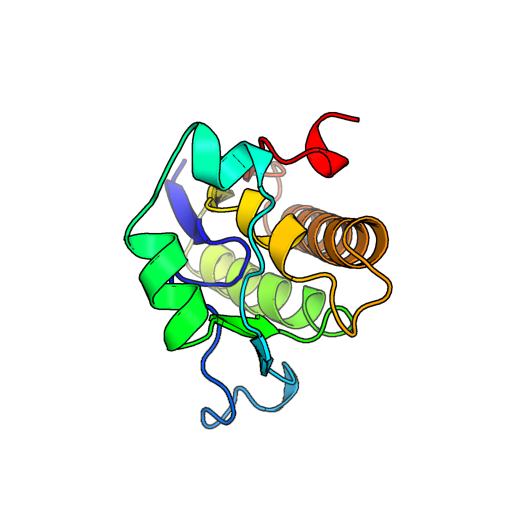7 TYR A O 1
ATOM 518 N N . ASN A 1 68 ?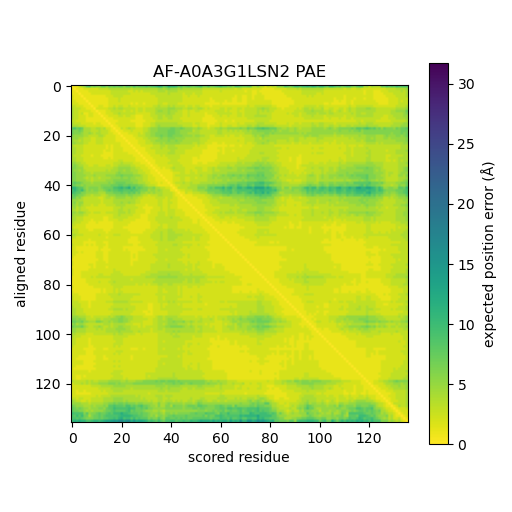 -8.818 1.982 2.612 1.00 98.62 68 ASN A N 1
ATOM 519 C CA . ASN A 1 68 ? -10.036 2.325 3.324 1.00 98.62 68 ASN A CA 1
ATOM 520 C C . ASN A 1 68 ? -10.797 1.078 3.788 1.00 98.62 68 ASN A C 1
ATOM 522 O O . ASN A 1 68 ? -11.307 1.077 4.899 1.00 98.62 68 ASN A O 1
ATOM 526 N N . GLU A 1 69 ? -10.873 0.023 2.975 1.00 98.25 69 GLU A N 1
ATOM 527 C CA . GLU A 1 69 ? -11.502 -1.243 3.374 1.00 98.25 69 GLU A CA 1
ATOM 528 C C . GLU A 1 69 ? -10.700 -1.944 4.481 1.00 98.25 69 GLU A C 1
ATOM 530 O O . GLU A 1 69 ? -11.281 -2.358 5.486 1.00 98.25 69 GLU A O 1
ATOM 535 N N . LEU A 1 70 ? -9.368 -2.000 4.357 1.00 98.12 70 LEU A N 1
ATOM 536 C CA . LEU A 1 70 ? -8.489 -2.565 5.385 1.00 98.12 70 LEU A CA 1
ATOM 537 C C . LEU A 1 70 ? -8.590 -1.798 6.712 1.00 98.12 70 LEU A C 1
ATOM 539 O O . LEU A 1 70 ? -8.781 -2.400 7.766 1.00 98.12 70 LEU A O 1
ATOM 543 N N . HIS A 1 71 ? -8.464 -0.474 6.681 1.00 98.69 71 HIS A N 1
ATOM 544 C CA . HIS A 1 71 ? -8.474 0.365 7.880 1.00 98.69 71 HIS A CA 1
ATOM 545 C C . HIS A 1 71 ? -9.856 0.441 8.517 1.00 98.69 71 HIS A C 1
ATOM 547 O O . HIS A 1 71 ? -9.934 0.389 9.740 1.00 98.69 71 HIS A O 1
ATOM 553 N N . ALA A 1 72 ? -10.936 0.479 7.730 1.00 98.75 72 ALA A N 1
ATOM 554 C CA . ALA A 1 72 ? -12.296 0.393 8.263 1.00 98.75 72 ALA A CA 1
ATOM 555 C C . ALA A 1 72 ? -12.521 -0.932 9.001 1.00 98.75 72 ALA A C 1
ATOM 557 O O . ALA A 1 72 ? -13.085 -0.942 10.095 1.00 98.75 72 ALA A O 1
ATOM 558 N N . TYR A 1 73 ? -12.041 -2.046 8.436 1.00 98.50 73 TYR A N 1
ATOM 559 C CA . TYR A 1 73 ? -12.091 -3.341 9.106 1.00 98.50 73 TYR A CA 1
ATOM 560 C C . TYR A 1 73 ? -11.303 -3.323 10.423 1.00 98.50 73 TYR A C 1
ATOM 562 O O . TYR A 1 73 ? -11.858 -3.667 11.465 1.00 98.50 73 TYR A O 1
ATOM 570 N N . LEU A 1 74 ? -10.052 -2.852 10.415 1.00 98.50 74 LEU A N 1
ATOM 571 C CA . LEU A 1 74 ? -9.228 -2.765 11.627 1.00 98.50 74 LEU A CA 1
ATOM 572 C C . LEU A 1 74 ? -9.874 -1.879 12.704 1.00 98.50 74 LEU A C 1
ATOM 574 O O . LEU A 1 74 ? -9.971 -2.294 13.860 1.00 98.50 74 LEU A O 1
ATOM 578 N N . ALA A 1 75 ? -10.371 -0.700 12.327 1.00 98.56 75 ALA A N 1
ATOM 579 C CA . ALA A 1 75 ? -11.081 0.200 13.232 1.00 98.56 75 ALA A CA 1
ATOM 580 C C . ALA A 1 75 ? -12.343 -0.462 13.812 1.00 98.56 75 ALA A C 1
ATOM 582 O O . ALA A 1 75 ? -12.601 -0.353 15.010 1.00 98.56 75 ALA A O 1
ATOM 583 N N . SER A 1 76 ? -13.089 -1.234 13.008 1.00 98.50 76 SER A N 1
ATOM 584 C CA . SER A 1 76 ? -14.251 -2.001 13.489 1.00 98.50 76 SER A CA 1
ATOM 585 C C . SER A 1 76 ? -13.887 -3.079 14.517 1.00 98.50 76 SER A C 1
ATOM 587 O O . SER A 1 76 ? -14.715 -3.445 15.349 1.00 98.50 76 SER A O 1
ATOM 589 N N . CYS A 1 77 ? -12.638 -3.555 14.504 1.00 98.38 77 CYS A N 1
ATOM 590 C CA . CYS A 1 77 ? -12.091 -4.471 15.503 1.00 98.38 77 CYS A CA 1
ATOM 591 C C . CYS A 1 77 ? -11.525 -3.757 16.747 1.00 98.38 77 CYS A C 1
ATOM 593 O O . CYS A 1 77 ? -10.977 -4.425 17.622 1.00 98.38 77 CYS A O 1
ATOM 595 N N . GLY A 1 78 ? -11.634 -2.427 16.841 1.00 98.00 78 GLY A N 1
ATOM 596 C CA . GLY A 1 78 ? -11.119 -1.635 17.962 1.00 98.00 78 GLY A CA 1
ATOM 597 C C . GLY A 1 78 ? -9.625 -1.307 17.879 1.00 98.00 78 GLY A C 1
ATOM 598 O O . GLY A 1 78 ? -9.010 -1.033 18.906 1.00 98.00 78 GLY A O 1
ATOM 599 N N . VAL A 1 79 ? -9.021 -1.367 16.687 1.00 98.56 79 VAL A N 1
ATOM 600 C CA . VAL A 1 79 ? -7.643 -0.903 16.451 1.00 98.56 79 VAL A CA 1
ATOM 601 C C . VAL A 1 79 ? -7.616 0.625 16.384 1.00 98.56 79 VAL A C 1
ATOM 603 O O . VAL A 1 79 ? -8.443 1.230 15.706 1.00 98.56 79 VAL A O 1
ATOM 606 N N . ASP A 1 80 ? -6.634 1.242 17.042 1.00 98.44 80 ASP A N 1
ATOM 607 C CA . ASP A 1 80 ? -6.521 2.702 17.169 1.00 98.44 80 ASP A CA 1
ATOM 608 C C . ASP A 1 80 ? -5.691 3.351 16.046 1.00 98.44 80 ASP A C 1
ATOM 610 O O . ASP A 1 80 ? -5.743 4.563 15.844 1.00 98.44 80 ASP A O 1
ATOM 614 N N . GLY A 1 81 ? -4.892 2.560 15.328 1.00 98.44 81 GLY A N 1
ATOM 615 C CA . GLY A 1 81 ? -4.046 3.053 14.249 1.00 98.44 81 GLY A CA 1
ATOM 616 C C . GLY A 1 81 ? -3.202 1.973 13.586 1.00 98.44 81 GLY A C 1
ATOM 617 O O . GLY A 1 81 ? -3.286 0.783 13.905 1.00 98.44 81 GLY A O 1
ATOM 618 N N . VAL A 1 82 ? -2.349 2.391 12.656 1.00 98.62 82 VAL A N 1
ATOM 619 C CA . VAL A 1 82 ? -1.490 1.483 11.886 1.00 98.62 82 VAL A CA 1
ATOM 620 C C . VAL A 1 82 ? -0.020 1.876 11.944 1.00 98.62 82 VAL A C 1
ATOM 622 O O . VAL A 1 82 ? 0.334 3.050 11.999 1.00 98.62 82 VAL A O 1
ATOM 625 N N . LYS A 1 83 ? 0.865 0.880 11.904 1.00 98.44 83 LYS A N 1
ATOM 626 C CA . LYS A 1 83 ? 2.272 1.069 11.540 1.00 98.44 83 LYS A CA 1
ATOM 627 C C . LYS A 1 83 ? 2.429 0.646 10.082 1.00 98.44 83 LYS A C 1
ATOM 629 O O . LYS A 1 83 ? 2.271 -0.535 9.777 1.00 98.44 83 LYS A O 1
ATOM 634 N N . VAL A 1 84 ? 2.768 1.589 9.208 1.00 98.19 84 VAL A N 1
ATOM 635 C CA . VAL A 1 84 ? 2.928 1.344 7.770 1.00 98.19 84 VAL A CA 1
ATOM 636 C C . VAL A 1 84 ? 4.403 1.253 7.429 1.00 98.19 84 VAL A C 1
ATOM 638 O O . VAL A 1 84 ? 5.152 2.216 7.598 1.00 98.19 84 VAL A O 1
ATOM 641 N N . ASP A 1 85 ? 4.813 0.086 6.958 1.00 97.31 85 ASP A N 1
ATOM 642 C CA . ASP A 1 85 ? 6.211 -0.287 6.764 1.00 97.31 85 ASP A CA 1
ATOM 643 C C . ASP A 1 85 ? 6.550 -0.505 5.285 1.00 97.31 85 ASP A C 1
ATOM 645 O O . ASP A 1 85 ? 5.670 -0.472 4.422 1.00 97.31 85 ASP A O 1
ATOM 649 N N . VAL A 1 86 ? 7.827 -0.748 4.984 1.00 95.06 86 VAL A N 1
ATOM 650 C CA . VAL A 1 86 ? 8.321 -1.042 3.623 1.00 95.06 86 VAL A CA 1
ATOM 651 C C . VAL A 1 86 ? 7.939 0.057 2.616 1.00 95.06 86 VAL A C 1
ATOM 653 O O . VAL A 1 86 ? 7.658 -0.210 1.452 1.00 95.06 86 VAL A O 1
ATOM 656 N N . GLN A 1 87 ? 7.856 1.316 3.056 1.00 95.19 87 GLN A N 1
ATOM 657 C CA . GLN A 1 87 ? 7.335 2.390 2.204 1.00 95.19 87 GLN A CA 1
ATOM 658 C C . GLN A 1 87 ? 8.283 2.745 1.054 1.00 95.19 87 GLN A C 1
ATOM 660 O O . GLN A 1 87 ? 7.833 3.064 -0.045 1.00 95.19 87 GLN A O 1
ATOM 665 N N . ASN A 1 88 ? 9.592 2.603 1.267 1.00 92.38 88 ASN A N 1
ATOM 666 C CA . ASN A 1 88 ? 10.619 2.832 0.254 1.00 92.38 88 ASN A CA 1
ATOM 667 C C . ASN A 1 88 ? 10.455 1.982 -1.018 1.00 92.38 88 ASN A C 1
ATOM 669 O O . ASN A 1 88 ? 10.944 2.386 -2.072 1.00 92.38 88 ASN A O 1
ATOM 673 N N . ILE A 1 89 ? 9.755 0.840 -0.958 1.00 93.50 89 ILE A N 1
ATOM 674 C CA . ILE A 1 89 ? 9.559 -0.035 -2.124 1.00 93.50 89 ILE A CA 1
ATOM 675 C C . ILE A 1 89 ? 8.909 0.697 -3.298 1.00 93.50 89 ILE A C 1
ATOM 677 O O . ILE A 1 89 ? 9.208 0.399 -4.455 1.00 93.50 89 ILE A O 1
ATOM 681 N N . ILE A 1 90 ? 8.051 1.681 -3.022 1.00 94.69 90 ILE A N 1
ATOM 682 C CA . ILE A 1 90 ? 7.244 2.344 -4.046 1.00 94.69 90 ILE A CA 1
ATOM 683 C C . ILE A 1 90 ? 8.096 3.117 -5.062 1.00 94.69 90 ILE A C 1
ATOM 685 O O . ILE A 1 90 ? 7.724 3.211 -6.232 1.00 94.69 90 ILE A O 1
ATOM 689 N N . GLU A 1 91 ? 9.282 3.588 -4.658 1.00 92.31 91 GLU A N 1
ATOM 690 C CA . GLU A 1 91 ? 10.245 4.261 -5.539 1.00 92.31 91 GLU A CA 1
ATOM 691 C C . GLU A 1 91 ? 10.692 3.355 -6.698 1.00 92.31 91 GLU A C 1
ATOM 693 O O . GLU A 1 91 ? 10.913 3.824 -7.816 1.00 92.31 91 GLU A O 1
ATOM 698 N N . THR A 1 92 ? 10.756 2.045 -6.453 1.00 93.31 92 THR A N 1
ATOM 699 C CA . THR A 1 92 ? 11.220 1.036 -7.419 1.00 93.31 92 THR A CA 1
ATOM 700 C C . THR A 1 92 ? 10.133 0.573 -8.395 1.00 93.31 92 THR A C 1
ATOM 702 O O . THR A 1 92 ? 10.414 -0.202 -9.308 1.00 93.31 92 THR A O 1
ATOM 705 N N . LEU A 1 93 ? 8.894 1.051 -8.223 1.00 94.81 93 LEU A N 1
ATOM 706 C CA . LEU A 1 93 ? 7.688 0.558 -8.904 1.00 94.81 93 LEU A CA 1
ATOM 707 C C . LEU A 1 93 ? 7.049 1.606 -9.831 1.00 94.81 93 LEU A C 1
ATOM 709 O O . LEU A 1 93 ? 5.895 1.485 -10.231 1.00 94.81 93 LEU A O 1
ATOM 713 N N . GLY A 1 94 ? 7.788 2.659 -10.192 1.00 91.81 94 GLY A N 1
ATOM 714 C CA . GLY A 1 94 ? 7.264 3.761 -11.009 1.00 91.81 94 GLY A CA 1
ATOM 715 C C . GLY A 1 94 ? 6.985 3.424 -12.482 1.00 91.81 94 GLY A C 1
ATOM 716 O O . GLY A 1 94 ? 6.310 4.201 -13.167 1.00 91.81 94 GLY A O 1
ATOM 717 N N . ALA A 1 95 ? 7.506 2.304 -12.992 1.00 91.12 95 ALA A N 1
ATOM 718 C CA . ALA A 1 95 ? 7.324 1.893 -14.383 1.00 91.12 95 ALA A CA 1
ATOM 719 C C . ALA A 1 95 ? 5.835 1.657 -14.695 1.00 91.12 95 ALA A C 1
ATOM 721 O O . ALA A 1 95 ? 5.135 0.985 -13.950 1.00 91.12 95 ALA A O 1
ATOM 722 N N . GLY A 1 96 ? 5.332 2.246 -15.786 1.00 90.88 96 GLY A N 1
ATOM 723 C CA . GLY A 1 96 ? 3.915 2.141 -16.171 1.00 90.88 96 GLY A CA 1
ATOM 724 C C . GLY A 1 96 ? 2.939 3.016 -15.366 1.00 90.88 96 GLY A C 1
ATOM 725 O O . GLY A 1 96 ? 1.763 3.081 -15.715 1.00 90.88 96 GLY A O 1
ATOM 726 N N . HIS A 1 97 ? 3.408 3.749 -14.348 1.00 93.69 97 HIS A N 1
ATOM 727 C CA . HIS A 1 97 ? 2.555 4.527 -13.431 1.00 93.69 97 HIS A CA 1
ATOM 728 C C . HIS A 1 97 ? 2.892 6.029 -13.370 1.00 93.69 97 HIS A C 1
ATOM 730 O O . HIS A 1 97 ? 2.581 6.719 -12.397 1.00 93.69 97 HIS A O 1
ATOM 736 N N . GLY A 1 98 ? 3.517 6.561 -14.426 1.00 92.12 98 GLY A N 1
ATOM 737 C CA . GLY A 1 98 ? 3.916 7.974 -14.502 1.00 92.12 98 GLY A CA 1
ATOM 738 C C . GLY A 1 98 ? 5.215 8.299 -13.755 1.00 92.12 98 GLY A C 1
ATOM 739 O O . GLY A 1 98 ? 5.505 9.470 -13.521 1.00 92.12 98 GLY A O 1
ATOM 740 N N . GLY A 1 99 ? 5.998 7.279 -13.387 1.00 93.19 99 GLY A N 1
ATOM 741 C CA . GLY A 1 99 ? 7.268 7.423 -12.677 1.00 93.19 99 GLY A CA 1
ATOM 742 C C . GLY A 1 99 ? 7.123 7.471 -11.154 1.00 93.19 99 GLY A C 1
ATOM 743 O O . GLY A 1 99 ? 6.022 7.601 -10.616 1.00 93.19 99 GLY A O 1
ATOM 744 N N . ARG A 1 100 ? 8.266 7.371 -10.457 1.00 91.44 100 ARG A N 1
ATOM 745 C CA . ARG A 1 100 ? 8.352 7.248 -8.987 1.00 91.44 100 ARG A CA 1
ATOM 746 C C . ARG A 1 100 ? 7.602 8.347 -8.224 1.00 91.44 100 ARG A C 1
ATOM 748 O O . ARG A 1 100 ? 6.875 8.049 -7.283 1.00 91.44 100 ARG A O 1
ATOM 755 N N . VAL A 1 101 ? 7.665 9.591 -8.702 1.00 93.12 101 VAL A N 1
ATOM 756 C CA . VAL A 1 101 ? 6.985 10.744 -8.084 1.00 93.12 101 VAL A CA 1
ATOM 757 C C . VAL A 1 101 ? 5.460 10.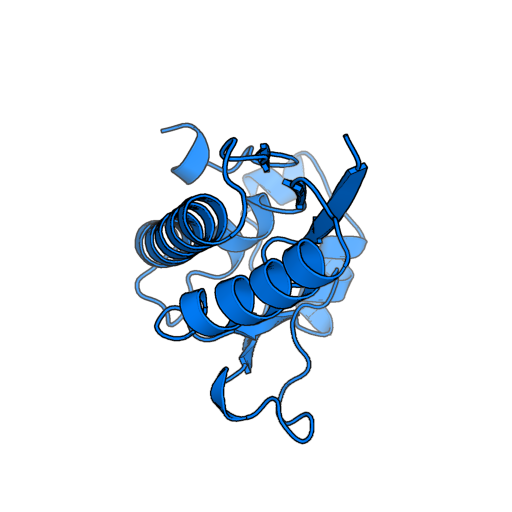571 -8.110 1.00 93.12 101 VAL A C 1
ATOM 759 O O . VAL A 1 101 ? 4.776 10.787 -7.111 1.00 93.12 101 VAL A O 1
ATOM 762 N N . SER A 1 102 ? 4.914 10.180 -9.266 1.00 95.00 102 SER A N 1
ATOM 763 C CA . SER A 1 102 ? 3.467 10.065 -9.490 1.00 95.00 102 SER A CA 1
ATOM 764 C C . SER A 1 102 ? 2.852 8.949 -8.646 1.00 95.00 102 SER A C 1
ATOM 766 O O . SER A 1 102 ? 1.822 9.147 -7.989 1.00 95.00 102 SER A O 1
ATOM 768 N N . ILE A 1 103 ? 3.501 7.781 -8.628 1.00 95.56 103 ILE A N 1
ATOM 769 C CA . ILE A 1 103 ? 3.021 6.640 -7.849 1.00 95.56 103 ILE A CA 1
ATOM 770 C C . ILE A 1 103 ? 3.157 6.885 -6.342 1.00 95.56 103 ILE A C 1
ATOM 772 O O . ILE A 1 103 ? 2.188 6.654 -5.621 1.00 95.56 103 ILE A O 1
ATOM 776 N N . THR A 1 104 ? 4.286 7.442 -5.882 1.00 95.50 104 THR A N 1
ATOM 777 C CA . THR A 1 104 ? 4.495 7.791 -4.465 1.00 95.50 104 THR A CA 1
ATOM 778 C C . THR A 1 104 ? 3.402 8.738 -3.989 1.00 95.50 104 THR A C 1
ATOM 780 O O . THR A 1 104 ? 2.713 8.446 -3.015 1.00 95.50 104 THR A O 1
ATOM 783 N N . ARG A 1 105 ? 3.145 9.823 -4.732 1.00 95.19 105 ARG A N 1
ATOM 784 C CA . ARG A 1 105 ? 2.081 10.775 -4.388 1.00 95.19 105 ARG A CA 1
ATOM 785 C C . ARG A 1 105 ? 0.721 10.093 -4.256 1.00 95.19 105 ARG A C 1
ATOM 787 O O . ARG A 1 105 ? 0.008 10.345 -3.292 1.00 95.19 105 ARG A O 1
ATOM 794 N N . SER A 1 106 ? 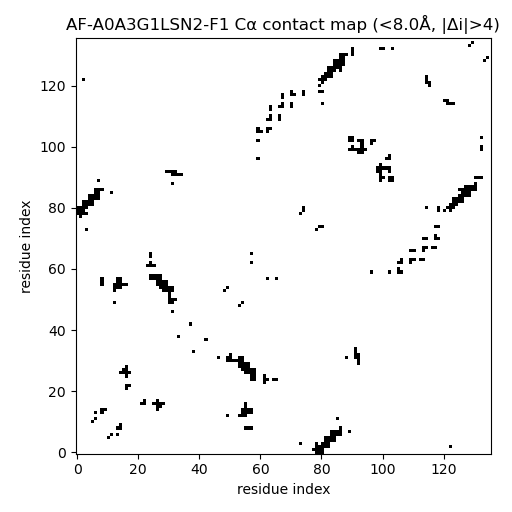0.375 9.235 -5.214 1.00 96.88 106 SER A N 1
ATOM 795 C CA . SER A 1 106 ? -0.921 8.547 -5.236 1.00 96.88 106 SER A CA 1
ATOM 796 C C . SER A 1 106 ? -1.100 7.634 -4.018 1.00 96.88 106 SER A C 1
ATOM 798 O O . SER A 1 106 ? -2.153 7.648 -3.385 1.00 96.88 106 SER A O 1
ATOM 800 N N . TYR A 1 107 ? -0.060 6.875 -3.663 1.00 97.56 107 TYR A N 1
ATOM 801 C CA . TYR A 1 107 ? -0.061 5.984 -2.502 1.00 97.56 107 TYR A CA 1
ATOM 802 C C . TYR A 1 107 ? -0.148 6.747 -1.178 1.00 97.56 107 TYR A C 1
ATOM 804 O O . TYR A 1 107 ? -0.971 6.400 -0.335 1.00 97.56 107 TYR A O 1
ATOM 812 N N . HIS A 1 108 ? 0.636 7.813 -1.011 1.00 96.12 108 HIS A N 1
ATOM 813 C CA . HIS A 1 108 ? 0.624 8.614 0.215 1.00 96.12 108 HIS A CA 1
ATOM 814 C C . HIS A 1 108 ? -0.693 9.352 0.423 1.00 96.12 108 HIS A C 1
ATOM 816 O O . HIS A 1 108 ? -1.271 9.265 1.501 1.00 96.12 108 HIS A O 1
ATOM 822 N N . GLN A 1 109 ? -1.225 9.998 -0.617 1.00 97.75 109 GLN A N 1
ATOM 823 C CA . GLN A 1 109 ? -2.516 10.684 -0.522 1.00 97.75 109 GLN A CA 1
ATOM 824 C C . GLN A 1 109 ? -3.646 9.719 -0.161 1.00 97.75 109 GLN A C 1
ATOM 826 O O . GLN A 1 109 ? -4.504 10.035 0.660 1.00 97.75 109 GLN A O 1
ATOM 831 N N . ALA A 1 110 ? -3.646 8.527 -0.757 1.00 98.50 110 ALA A N 1
ATOM 832 C CA . ALA A 1 110 ? -4.615 7.496 -0.425 1.00 98.50 110 ALA A CA 1
ATOM 833 C C . ALA A 1 110 ? -4.454 6.986 1.013 1.00 98.50 110 ALA A C 1
ATOM 835 O O . ALA A 1 110 ? -5.456 6.797 1.703 1.00 98.50 110 ALA A O 1
ATOM 836 N N . LEU A 1 111 ? -3.212 6.778 1.460 1.00 98.31 111 LEU A N 1
ATOM 837 C CA . LEU A 1 111 ? -2.911 6.334 2.814 1.00 98.31 111 LEU A CA 1
ATOM 838 C C . LEU A 1 111 ? -3.387 7.367 3.843 1.00 98.31 111 LEU A C 1
ATOM 840 O O . LEU A 1 111 ? -4.172 7.032 4.726 1.00 98.31 111 LEU A O 1
ATOM 844 N N . GLU A 1 112 ? -2.998 8.629 3.690 1.00 98.00 112 GLU A N 1
ATOM 845 C CA . GLU A 1 112 ? -3.415 9.727 4.570 1.00 98.00 112 GLU A CA 1
ATOM 846 C C . GLU A 1 112 ? -4.938 9.883 4.607 1.00 98.00 112 GLU A C 1
ATOM 848 O O . GLU A 1 112 ? -5.527 9.969 5.686 1.00 98.00 112 GLU A O 1
ATOM 853 N N . ALA A 1 113 ? -5.598 9.836 3.445 1.00 98.62 113 ALA A N 1
ATOM 854 C CA . ALA A 1 113 ? -7.053 9.918 3.368 1.00 98.62 113 ALA A CA 1
ATOM 855 C C . ALA A 1 113 ? -7.744 8.748 4.089 1.00 98.62 113 ALA A C 1
ATOM 857 O O . ALA A 1 113 ? -8.774 8.942 4.735 1.00 98.62 113 ALA A O 1
ATOM 858 N N . SER A 1 114 ? -7.195 7.533 3.991 1.00 98.75 114 SER A N 1
ATOM 859 C CA . SER A 1 114 ? -7.736 6.364 4.695 1.00 98.75 114 SER A CA 1
ATOM 860 C C . SER A 1 114 ? -7.530 6.443 6.209 1.00 98.75 114 SER A C 1
ATOM 862 O O . SER A 1 114 ? -8.460 6.132 6.954 1.00 98.75 114 SER A O 1
ATOM 864 N N . ILE A 1 115 ? -6.376 6.940 6.667 1.00 98.69 115 ILE A N 1
ATOM 865 C CA . ILE A 1 115 ? -6.080 7.137 8.090 1.00 98.69 115 ILE A CA 1
ATOM 866 C C . ILE A 1 115 ? -7.046 8.157 8.686 1.00 98.69 115 ILE A C 1
ATOM 868 O O . ILE A 1 115 ? -7.741 7.840 9.648 1.00 98.69 115 ILE A O 1
ATOM 872 N N . ALA A 1 116 ? -7.155 9.337 8.066 1.00 98.50 116 ALA A N 1
ATOM 873 C CA . ALA A 1 116 ? -8.019 10.416 8.542 1.00 98.50 116 ALA A CA 1
ATOM 874 C C . ALA A 1 116 ? -9.500 10.022 8.584 1.00 98.50 116 ALA A C 1
ATOM 876 O O . ALA A 1 116 ? -10.272 10.540 9.387 1.00 98.50 116 ALA A O 1
ATOM 877 N N . ARG A 1 117 ? -9.909 9.096 7.711 1.00 98.62 117 ARG A N 1
ATOM 878 C CA . ARG A 1 117 ? -11.283 8.602 7.665 1.00 98.62 117 ARG A CA 1
ATOM 879 C C . ARG A 1 117 ? -11.596 7.567 8.744 1.00 98.62 117 ARG A C 1
ATOM 881 O O . ARG A 1 117 ? -12.740 7.519 9.188 1.00 98.62 117 ARG A O 1
ATOM 888 N N . ASN A 1 118 ? -10.637 6.718 9.111 1.00 98.69 118 ASN A N 1
ATOM 889 C CA . ASN A 1 118 ? -10.910 5.519 9.912 1.00 98.69 118 ASN A CA 1
ATOM 890 C C . ASN A 1 118 ? -10.358 5.584 11.342 1.00 98.69 118 ASN A C 1
ATOM 892 O O . ASN A 1 118 ? -10.898 4.910 12.215 1.00 98.69 118 ASN A O 1
ATOM 896 N N . PHE A 1 119 ? -9.335 6.402 11.605 1.00 98.25 119 PHE A N 1
ATOM 897 C CA . PHE A 1 119 ? -8.707 6.524 12.922 1.00 98.25 119 PHE A CA 1
ATOM 898 C C . PHE A 1 119 ? -8.874 7.958 13.456 1.00 98.25 119 PHE A C 1
ATOM 900 O O . PHE A 1 119 ? -8.203 8.860 12.954 1.00 98.25 119 PHE A O 1
ATOM 907 N N . PRO A 1 120 ? -9.735 8.195 14.470 1.00 95.00 120 PRO A N 1
ATOM 908 C CA . PRO A 1 120 ? -10.064 9.542 14.960 1.00 95.00 120 PRO A CA 1
ATOM 909 C C . PRO A 1 120 ? -8.857 10.395 15.372 1.00 95.00 120 PRO A C 1
ATOM 911 O O . PRO A 1 120 ? -8.853 11.602 15.147 1.00 95.00 120 PRO A O 1
ATOM 914 N N . ASP A 1 121 ? -7.820 9.758 15.918 1.00 96.62 121 ASP A N 1
ATOM 915 C CA . ASP A 1 121 ? -6.592 10.421 16.369 1.00 96.62 121 ASP A CA 1
ATOM 916 C C . ASP A 1 121 ? -5.496 10.470 15.285 1.00 96.62 121 ASP A C 1
ATOM 918 O O . ASP A 1 121 ? -4.337 10.756 15.583 1.00 96.62 121 ASP A O 1
ATOM 922 N N . ASN A 1 122 ? -5.831 10.169 14.023 1.00 96.31 122 ASN A N 1
ATOM 923 C CA . ASN A 1 122 ? -4.879 10.028 12.913 1.00 96.31 122 ASN A CA 1
ATOM 924 C C . ASN A 1 122 ? -3.728 9.053 13.224 1.00 96.31 122 ASN A C 1
ATOM 926 O O . ASN A 1 122 ? -2.570 9.306 12.890 1.00 96.31 122 ASN A O 1
ATOM 930 N N . GLY A 1 123 ? -4.046 7.932 13.881 1.00 97.31 123 GLY A N 1
ATOM 931 C CA . GLY A 1 123 ? -3.064 6.956 14.346 1.00 97.31 123 GLY A CA 1
ATOM 932 C C . GLY A 1 123 ? -2.278 6.308 13.205 1.00 97.31 123 GLY A C 1
ATOM 933 O O . GLY A 1 123 ? -2.721 5.328 12.606 1.00 97.31 123 GLY A O 1
ATOM 934 N N . CYS A 1 124 ? -1.082 6.827 12.924 1.00 97.75 124 CYS A N 1
ATOM 935 C CA . CYS A 1 124 ? -0.181 6.289 11.912 1.00 97.75 124 CYS A CA 1
ATOM 936 C C . CYS A 1 124 ? 1.287 6.430 12.321 1.00 97.75 124 CYS A C 1
ATOM 938 O O . CYS A 1 124 ? 1.749 7.510 12.685 1.00 97.75 124 CYS A O 1
ATOM 940 N N . ILE A 1 125 ? 2.036 5.333 12.216 1.00 97.62 125 ILE A N 1
ATOM 941 C CA . ILE A 1 125 ? 3.492 5.309 12.364 1.00 97.62 125 ILE A CA 1
ATOM 942 C C . ILE A 1 125 ? 4.100 4.975 11.002 1.00 97.62 125 ILE A C 1
ATOM 944 O O . ILE A 1 125 ? 3.906 3.871 10.490 1.00 97.62 125 ILE A O 1
ATOM 948 N N . ALA A 1 126 ? 4.867 5.905 10.436 1.00 95.06 126 ALA A N 1
ATOM 949 C CA . ALA A 1 126 ? 5.621 5.671 9.210 1.00 95.06 126 ALA A CA 1
ATOM 950 C C . ALA A 1 126 ? 6.932 4.920 9.500 1.00 95.06 126 ALA A C 1
ATOM 952 O O . ALA A 1 126 ? 7.666 5.263 10.428 1.00 95.06 126 ALA A O 1
ATOM 953 N N . CYS A 1 127 ? 7.235 3.887 8.713 1.00 94.19 127 CYS A N 1
ATOM 954 C CA . CYS A 1 127 ? 8.436 3.068 8.848 1.00 94.19 127 CYS A CA 1
ATOM 955 C C . CYS A 1 127 ? 9.024 2.719 7.473 1.00 94.19 127 CYS A C 1
ATOM 957 O O . CYS A 1 127 ? 8.302 2.626 6.480 1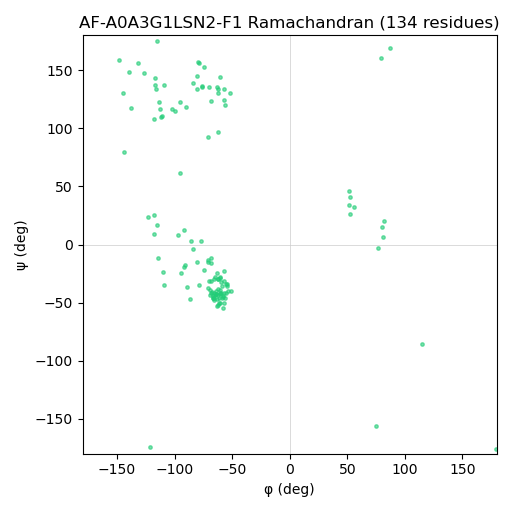.00 94.19 127 CYS A O 1
ATOM 959 N N . MET A 1 128 ? 10.354 2.580 7.414 1.00 91.69 128 MET A N 1
ATOM 960 C CA . MET A 1 128 ? 11.119 2.387 6.172 1.00 91.69 128 MET A CA 1
ATOM 961 C C . MET A 1 128 ? 10.797 3.433 5.084 1.00 91.69 128 MET A C 1
ATOM 963 O O . MET A 1 128 ? 10.834 3.137 3.894 1.00 91.69 128 MET A O 1
ATOM 967 N N . PHE A 1 129 ? 10.501 4.670 5.490 1.00 88.56 129 PHE A N 1
ATOM 968 C CA . PHE A 1 129 ? 10.160 5.785 4.605 1.00 88.56 129 PHE A CA 1
ATOM 969 C C . PHE A 1 129 ? 11.394 6.643 4.286 1.00 88.56 129 PHE A C 1
ATOM 971 O O . PHE A 1 129 ? 11.489 7.804 4.665 1.00 88.56 129 PHE A O 1
ATOM 978 N N . HIS A 1 130 ? 12.391 6.023 3.652 1.00 85.75 130 HIS A N 1
ATOM 979 C CA . HIS A 1 130 ? 13.682 6.655 3.339 1.00 85.75 130 HIS A CA 1
ATOM 980 C C . HIS A 1 130 ? 13.948 6.729 1.826 1.00 85.75 130 HIS A C 1
ATOM 982 O O . HIS A 1 130 ? 15.100 6.726 1.400 1.00 85.75 130 HIS A O 1
ATOM 988 N N . ASN A 1 131 ? 12.895 6.738 1.003 1.00 83.12 131 ASN A N 1
ATOM 989 C CA . ASN A 1 131 ? 13.014 6.952 -0.439 1.00 83.12 131 ASN A CA 1
ATOM 990 C C . ASN A 1 131 ? 13.204 8.435 -0.766 1.00 83.12 131 ASN A C 1
ATOM 992 O O . ASN A 1 131 ? 12.766 9.316 -0.025 1.00 83.12 131 ASN A O 1
ATOM 996 N N . THR A 1 132 ? 13.796 8.711 -1.926 1.00 84.19 132 THR A N 1
ATOM 997 C CA . THR A 1 132 ? 14.107 10.083 -2.355 1.00 84.19 132 THR A CA 1
ATOM 998 C C . THR A 1 132 ? 12.861 10.975 -2.393 1.00 84.19 132 THR A C 1
ATOM 1000 O O . THR A 1 132 ? 12.915 12.104 -1.925 1.00 84.19 132 THR A O 1
ATOM 1003 N N . ASP A 1 133 ? 11.732 10.456 -2.894 1.00 84.81 133 ASP A N 1
ATOM 1004 C CA . ASP A 1 133 ? 10.445 11.177 -2.970 1.00 84.81 133 ASP A CA 1
ATOM 1005 C C . ASP A 1 133 ? 9.762 11.401 -1.609 1.00 84.81 133 ASP A C 1
ATOM 1007 O O . ASP A 1 133 ? 8.773 12.123 -1.535 1.00 84.81 133 ASP A O 1
ATOM 1011 N N . GLY A 1 134 ? 10.217 10.718 -0.555 1.00 77.88 134 GLY A N 1
ATOM 1012 C CA . GLY A 1 134 ? 9.717 10.908 0.807 1.00 77.88 134 GLY A CA 1
ATOM 1013 C C . GLY A 1 134 ? 10.544 11.901 1.620 1.00 77.88 134 GLY A C 1
ATOM 1014 O O . GLY A 1 134 ? 10.038 12.495 2.569 1.00 77.88 134 GLY A O 1
ATOM 1015 N N . ILE A 1 135 ? 11.815 12.078 1.245 1.00 79.25 135 ILE A N 1
ATOM 1016 C CA . ILE A 1 135 ? 12.756 12.992 1.904 1.00 79.25 135 ILE A CA 1
ATOM 1017 C C . ILE A 1 135 ? 12.696 14.402 1.293 1.00 79.25 135 ILE A C 1
ATOM 1019 O O . ILE A 1 135 ? 12.854 15.377 2.029 1.00 79.25 135 ILE A O 1
ATOM 1023 N N . TYR A 1 136 ? 12.499 14.508 -0.026 1.00 70.81 136 TYR A N 1
ATOM 1024 C CA . TYR A 1 136 ? 12.511 15.762 -0.792 1.00 70.81 136 TYR A CA 1
ATOM 1025 C C . TYR A 1 136 ? 11.148 16.072 -1.409 1.00 70.81 136 TYR A C 1
ATOM 1027 O O . TYR A 1 136 ? 10.785 17.271 -1.425 1.00 70.81 136 TYR A O 1
#

Sequence (136 aa):
FVYVWHALAGYWGGVKPAAAGMEHYDSALAYPVQSPGVMGNQPDIVMDSLAVHGLGLVHPRKVFNFYNELHAYLASCGVDGVKVDVQNIIETLGAGHGGRVSITRSYHQALEASIARNFPDNGCIACMFHNTDGIY